Protein AF-A0A844MRV1-F1 (afdb_monomer_lite)

Foldseek 3Di:
DDKDKDFDWDQDPVRDTDTDIDIDDDDDDPDDPVVVVVVVVVQVVVCVVVVPRGDDDDDDDDPDDD

pLDDT: mean 88.32, std 8.43, range [57.88, 97.44]

Sequence (66 aa):
MAELTGKGQFKDSSKTVVKEGSKLLILLYPFNSDTNRKIQQMRQAYVKKFQQESVLRVDEQSCVSF

Structure (mmCIF, N/CA/C/O backbone):
data_AF-A0A844MRV1-F1
#
_entry.id   AF-A0A844MRV1-F1
#
loop_
_atom_site.group_PDB
_atom_site.id
_atom_site.type_symbol
_atom_site.label_atom_id
_atom_site.label_alt_id
_atom_site.label_comp_id
_atom_site.label_asym_id
_atom_site.label_entity_id
_atom_site.label_seq_id
_atom_site.pdbx_PDB_ins_code
_atom_site.Cartn_x
_atom_site.Cartn_y
_atom_site.Cartn_z
_atom_site.occupancy
_atom_site.B_iso_or_equiv
_atom_site.auth_seq_id
_atom_site.auth_comp_id
_atom_site.auth_asym_id
_atom_site.auth_atom_id
_atom_site.pdbx_PDB_model_num
ATOM 1 N N . MET A 1 1 ? 9.758 -8.343 -6.460 1.00 61.84 1 MET A N 1
ATOM 2 C CA . MET A 1 1 ? 8.742 -7.762 -5.555 1.00 61.84 1 MET A CA 1
ATOM 3 C C . MET A 1 1 ? 9.097 -8.162 -4.137 1.00 61.84 1 MET A C 1
ATOM 5 O O . MET A 1 1 ? 9.476 -9.311 -3.947 1.00 61.84 1 MET A O 1
ATOM 9 N N . ALA A 1 2 ? 9.039 -7.233 -3.186 1.00 78.62 2 ALA A N 1
ATOM 10 C CA . ALA A 1 2 ? 9.294 -7.518 -1.773 1.00 78.62 2 ALA A CA 1
ATOM 11 C C . ALA A 1 2 ? 8.057 -7.144 -0.946 1.00 78.62 2 ALA A C 1
ATOM 13 O O . ALA A 1 2 ? 7.458 -6.095 -1.196 1.00 78.62 2 ALA A O 1
ATOM 14 N N . GLU A 1 3 ? 7.688 -8.001 0.008 1.00 81.06 3 GLU A N 1
ATOM 15 C CA . GLU A 1 3 ? 6.615 -7.761 0.978 1.00 81.06 3 GLU A CA 1
ATOM 16 C C . GLU A 1 3 ? 7.210 -7.696 2.389 1.00 81.06 3 GLU A C 1
ATOM 18 O O . GLU A 1 3 ? 7.967 -8.582 2.784 1.00 81.06 3 GLU A O 1
ATOM 23 N N . LEU A 1 4 ? 6.857 -6.659 3.153 1.00 84.75 4 LEU A N 1
ATOM 24 C CA . LEU A 1 4 ? 7.228 -6.520 4.561 1.00 84.75 4 LEU A CA 1
ATOM 25 C C . LEU A 1 4 ? 5.982 -6.304 5.425 1.00 84.75 4 LEU A C 1
ATOM 27 O O . LEU A 1 4 ? 5.014 -5.676 4.998 1.00 84.75 4 LEU A O 1
ATOM 31 N N . THR A 1 5 ? 6.010 -6.796 6.662 1.00 86.44 5 THR A N 1
ATOM 32 C CA . THR A 1 5 ? 4.953 -6.567 7.659 1.00 86.44 5 THR A CA 1
ATOM 33 C C . THR A 1 5 ? 5.366 -5.494 8.658 1.00 86.44 5 THR A C 1
ATOM 35 O O . THR A 1 5 ? 6.509 -5.495 9.110 1.00 86.44 5 THR A O 1
ATOM 38 N N . GLY A 1 6 ? 4.436 -4.631 9.063 1.00 85.00 6 GLY A N 1
ATOM 39 C CA . GLY A 1 6 ? 4.684 -3.581 10.050 1.00 85.00 6 GLY A CA 1
ATOM 40 C C . GLY A 1 6 ? 3.506 -3.333 10.993 1.00 85.00 6 GLY A C 1
ATOM 41 O O . GLY A 1 6 ? 2.406 -3.852 10.806 1.00 85.00 6 GLY A O 1
ATOM 42 N N . LYS A 1 7 ? 3.752 -2.521 12.028 1.00 86.56 7 LYS A N 1
ATOM 43 C CA . LYS A 1 7 ? 2.712 -1.928 12.883 1.00 86.56 7 LYS A CA 1
ATOM 44 C C . LYS A 1 7 ? 2.497 -0.488 12.421 1.00 86.56 7 LYS A C 1
ATOM 46 O O . LYS A 1 7 ? 3.266 0.396 12.796 1.00 86.56 7 LYS A O 1
ATOM 51 N N . GLY A 1 8 ? 1.518 -0.282 11.546 1.00 85.81 8 GLY A N 1
ATOM 52 C CA . GLY A 1 8 ? 1.238 1.019 10.949 1.00 85.81 8 GLY A CA 1
ATOM 53 C C . GLY A 1 8 ? 0.483 1.951 11.895 1.00 85.81 8 GLY A C 1
ATOM 54 O O . GLY A 1 8 ? -0.208 1.506 12.811 1.00 85.81 8 GLY A O 1
ATOM 55 N N . GLN A 1 9 ? 0.633 3.254 11.661 1.00 90.94 9 GLN A N 1
ATOM 56 C CA . GLN A 1 9 ? -0.184 4.302 12.266 1.00 90.94 9 GLN A CA 1
ATOM 57 C C . GLN A 1 9 ? -0.805 5.112 11.134 1.00 90.94 9 GLN A C 1
ATOM 59 O O . GLN A 1 9 ? -0.075 5.698 10.333 1.00 90.94 9 GLN A O 1
ATOM 64 N N . PHE A 1 10 ? -2.131 5.137 11.061 1.00 89.62 10 PHE A N 1
ATOM 65 C CA . PHE A 1 10 ? -2.866 5.805 9.989 1.00 89.62 10 PHE A CA 1
ATOM 66 C C . PHE A 1 10 ? -3.858 6.791 10.586 1.00 89.62 10 PHE A C 1
ATOM 68 O O . PHE A 1 10 ? -4.351 6.578 11.689 1.00 89.62 10 PHE A O 1
ATOM 75 N N . LYS A 1 11 ? -4.122 7.891 9.880 1.00 91.00 11 LYS A N 1
ATOM 76 C CA . LYS A 1 11 ? -5.213 8.800 10.236 1.00 91.00 11 LYS A CA 1
ATOM 77 C C . LYS A 1 11 ? -6.437 8.398 9.439 1.00 91.00 11 LYS A C 1
ATOM 79 O O . LYS A 1 11 ? -6.371 8.406 8.212 1.00 91.00 11 LYS A O 1
ATOM 84 N N . ASP A 1 12 ? -7.505 8.062 10.142 1.00 88.62 12 ASP A N 1
ATOM 85 C CA . ASP A 1 12 ? -8.796 7.806 9.520 1.00 88.62 12 ASP A CA 1
ATOM 86 C C . ASP A 1 12 ? -9.493 9.114 9.101 1.00 88.62 12 ASP A C 1
ATOM 88 O O . ASP A 1 12 ? -9.030 10.234 9.367 1.00 88.62 12 ASP A O 1
ATOM 92 N N . SER A 1 13 ? -10.638 8.964 8.446 1.00 90.38 13 SER A N 1
ATOM 93 C CA . SER A 1 13 ? -11.542 10.037 8.029 1.00 90.38 13 SER A CA 1
ATOM 94 C C . SER A 1 13 ? -12.005 10.939 9.185 1.00 90.38 13 SER A C 1
ATOM 96 O O . SER A 1 13 ? -12.309 12.115 8.972 1.00 90.38 13 SER A O 1
ATOM 98 N N . SER A 1 14 ? -11.977 10.431 10.420 1.00 92.19 14 SER A N 1
ATOM 99 C CA . SER A 1 14 ? -12.308 11.152 11.655 1.00 92.19 14 SER A CA 1
ATOM 100 C C . SER A 1 14 ? -11.095 11.840 12.302 1.00 92.19 14 SER A C 1
ATOM 102 O O . SER A 1 14 ? -11.217 12.411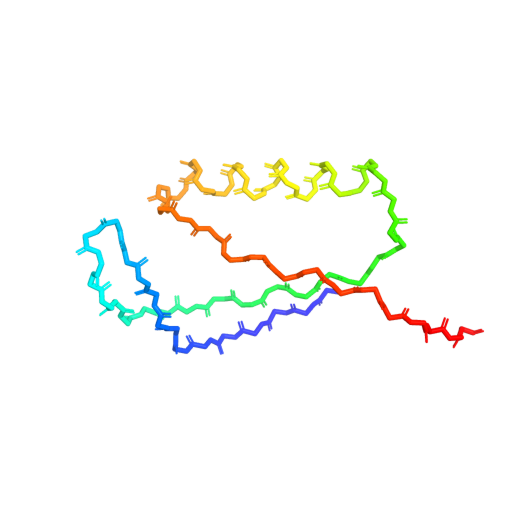 13.385 1.00 92.19 14 SER A O 1
ATOM 104 N N . LYS A 1 15 ? -9.928 11.837 11.636 1.00 90.12 15 LYS A N 1
ATOM 105 C CA . LYS A 1 15 ? -8.637 12.369 12.119 1.00 90.12 15 LYS A CA 1
ATOM 106 C C . LYS A 1 15 ? -8.079 11.634 13.343 1.00 90.12 15 LYS A C 1
ATOM 108 O O . LYS A 1 15 ? -7.144 12.135 13.975 1.00 90.12 15 LYS A O 1
ATOM 113 N N . THR A 1 16 ? -8.596 10.451 13.651 1.00 93.88 16 THR A N 1
ATOM 114 C CA . THR A 1 16 ? -8.093 9.607 14.734 1.00 93.88 16 THR A CA 1
ATOM 115 C C . THR A 1 16 ? -6.913 8.793 14.227 1.00 93.88 16 THR A C 1
ATOM 117 O O . THR A 1 16 ? -6.920 8.287 13.107 1.00 93.88 16 THR A O 1
ATOM 120 N N . VAL A 1 17 ? -5.864 8.682 15.045 1.00 91.69 17 VAL A N 1
ATOM 121 C CA . VAL A 1 17 ? -4.737 7.802 14.728 1.00 91.69 17 VAL A CA 1
ATOM 122 C C . VAL A 1 17 ? -5.098 6.377 15.129 1.00 91.69 17 VAL A C 1
ATOM 124 O O . VAL A 1 17 ? -5.184 6.067 16.317 1.00 91.69 17 VAL A O 1
ATOM 127 N N . VAL A 1 18 ? -5.260 5.507 14.139 1.00 91.25 18 VAL A N 1
ATOM 128 C CA . VAL A 1 18 ? -5.484 4.073 14.327 1.00 91.25 18 VAL A CA 1
ATOM 129 C C . VAL A 1 18 ? -4.170 3.308 14.197 1.00 91.25 18 VAL A C 1
ATOM 131 O O . VAL A 1 18 ? -3.287 3.672 13.415 1.00 91.25 18 VAL A O 1
ATOM 134 N N . LYS A 1 19 ? -4.022 2.249 14.997 1.00 91.12 19 LYS A N 1
ATOM 135 C CA . LYS A 1 19 ? -2.869 1.343 14.965 1.00 91.12 19 LYS A CA 1
ATOM 136 C C . LYS A 1 19 ? -3.326 -0.007 14.440 1.00 91.12 19 LYS A C 1
ATOM 138 O O . LYS A 1 19 ? -4.052 -0.714 15.131 1.00 91.12 19 LYS A O 1
ATOM 143 N N . GLU A 1 20 ? -2.872 -0.372 13.251 1.00 87.31 20 GLU A N 1
ATOM 144 C CA . GLU A 1 20 ? -3.265 -1.617 12.590 1.00 87.31 20 GLU A CA 1
ATOM 145 C C . GLU A 1 20 ? -2.067 -2.308 11.930 1.00 87.31 20 GLU A C 1
ATOM 147 O O . GLU A 1 20 ? -1.008 -1.710 11.704 1.00 87.31 20 GLU A O 1
ATOM 152 N N . GLY A 1 21 ? -2.219 -3.606 11.662 1.00 89.44 21 GLY A N 1
ATOM 153 C CA . GLY A 1 21 ? -1.221 -4.360 10.913 1.00 89.44 21 GLY A CA 1
ATOM 154 C C . GLY A 1 21 ? -1.103 -3.803 9.499 1.00 89.44 21 GLY A C 1
ATOM 155 O O . GLY A 1 21 ? -2.101 -3.679 8.797 1.00 89.44 21 GLY A O 1
ATOM 156 N N . SER A 1 22 ? 0.115 -3.482 9.073 1.00 89.12 22 SER A N 1
ATOM 157 C CA . SER A 1 22 ? 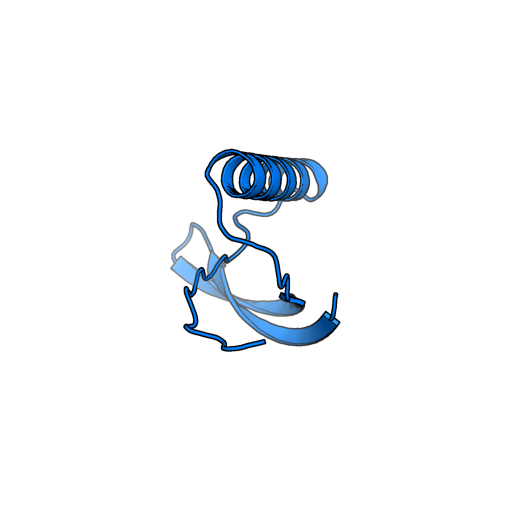0.379 -2.966 7.734 1.00 89.12 22 SER A CA 1
ATOM 158 C C . SER A 1 22 ? 1.207 -3.946 6.912 1.00 89.12 22 SER A C 1
ATOM 160 O O . SER A 1 22 ? 2.030 -4.709 7.429 1.00 89.12 22 SER A O 1
ATOM 162 N N . LYS A 1 23 ? 0.975 -3.916 5.601 1.00 90.00 23 LYS A N 1
ATOM 163 C CA . LYS A 1 23 ? 1.779 -4.601 4.591 1.00 90.00 23 LYS A CA 1
ATOM 164 C C . LYS A 1 23 ? 2.429 -3.547 3.705 1.00 90.00 23 LYS A C 1
ATOM 166 O O . LYS A 1 23 ? 1.751 -2.627 3.253 1.00 90.00 23 LYS A O 1
ATOM 171 N N . LEU A 1 24 ? 3.727 -3.681 3.461 1.00 90.12 24 LEU A N 1
ATOM 172 C CA . LEU A 1 24 ? 4.482 -2.836 2.544 1.00 90.12 24 LEU A CA 1
ATOM 173 C C . LEU A 1 24 ? 4.837 -3.650 1.303 1.00 90.12 24 LEU A C 1
ATOM 175 O O . LEU A 1 24 ? 5.49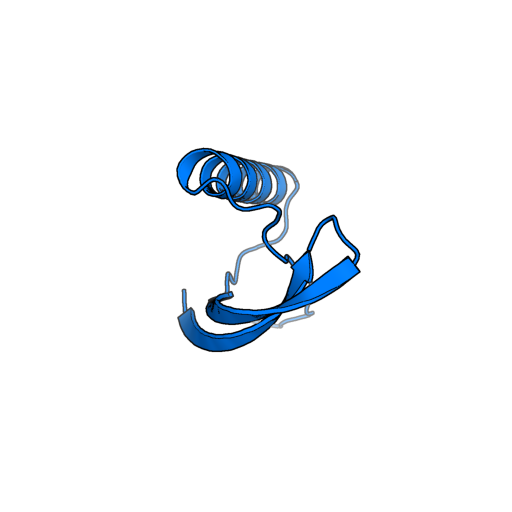2 -4.682 1.419 1.00 90.12 24 LEU A O 1
ATOM 179 N N . LEU A 1 25 ? 4.426 -3.164 0.132 1.00 91.31 25 LEU A N 1
ATOM 180 C CA . LEU A 1 25 ? 4.762 -3.738 -1.168 1.00 91.31 25 LEU A CA 1
ATOM 181 C C . LEU A 1 25 ? 5.714 -2.795 -1.908 1.00 91.31 25 LEU A C 1
ATOM 183 O O . LEU A 1 25 ? 5.338 -1.668 -2.227 1.00 91.31 25 LEU A O 1
ATOM 187 N N . ILE A 1 26 ? 6.924 -3.268 -2.207 1.00 90.81 26 ILE A N 1
ATOM 188 C CA . ILE A 1 26 ? 7.923 -2.506 -2.969 1.00 90.81 26 ILE A CA 1
ATOM 189 C C . ILE A 1 26 ? 7.936 -2.997 -4.420 1.00 90.81 26 ILE A C 1
ATOM 191 O O . ILE A 1 26 ? 8.182 -4.180 -4.697 1.00 90.81 26 ILE A O 1
ATOM 195 N N . LEU A 1 27 ? 7.684 -2.069 -5.345 1.00 89.25 27 LEU A N 1
ATOM 196 C CA . LEU A 1 27 ? 7.671 -2.298 -6.787 1.00 89.25 27 LEU A CA 1
ATOM 197 C C . LEU A 1 27 ? 8.820 -1.527 -7.438 1.00 89.25 27 LEU A C 1
ATOM 199 O O . LEU A 1 27 ? 8.806 -0.301 -7.462 1.00 89.25 27 LEU A O 1
ATOM 203 N N . LEU A 1 28 ? 9.785 -2.253 -7.999 1.00 89.25 28 LEU A N 1
ATOM 204 C CA . LEU A 1 28 ? 10.851 -1.690 -8.826 1.00 89.25 28 LEU A CA 1
ATOM 205 C C . LEU A 1 28 ? 10.498 -1.949 -10.289 1.00 89.25 28 LEU A C 1
ATOM 207 O O . LEU A 1 28 ? 10.351 -3.103 -10.693 1.00 89.25 28 LEU A O 1
ATOM 211 N N . TYR A 1 29 ? 10.299 -0.884 -11.059 1.00 85.44 29 TYR A N 1
ATOM 212 C CA . TYR A 1 29 ? 9.886 -0.962 -12.457 1.00 85.44 29 TYR A CA 1
ATOM 213 C C . TYR A 1 29 ? 10.316 0.304 -13.216 1.00 85.44 29 TYR A C 1
ATOM 215 O O . TYR A 1 29 ? 10.430 1.366 -12.601 1.00 85.44 29 TYR A O 1
ATOM 223 N N . PRO A 1 30 ? 10.518 0.238 -14.545 1.00 86.25 30 PRO A N 1
ATOM 224 C CA . PRO A 1 30 ? 10.759 1.430 -15.351 1.00 86.25 30 PRO A CA 1
ATOM 225 C C . PRO A 1 30 ? 9.558 2.375 -15.300 1.00 86.25 30 PRO A C 1
ATOM 227 O O . PRO A 1 30 ? 8.439 1.997 -15.669 1.00 86.25 30 PRO A O 1
ATOM 230 N N . PHE A 1 31 ? 9.780 3.612 -14.860 1.00 85.25 31 PHE A N 1
ATOM 231 C CA . PHE A 1 31 ? 8.708 4.592 -14.762 1.00 85.25 31 PHE A CA 1
ATOM 232 C C . PHE A 1 31 ? 8.183 4.975 -16.152 1.00 85.25 31 PHE A C 1
ATOM 234 O O . PHE A 1 31 ? 8.925 5.451 -17.007 1.00 85.25 31 PHE A O 1
ATOM 241 N N . ASN A 1 32 ? 6.879 4.798 -16.365 1.00 89.31 32 ASN A N 1
ATOM 242 C CA . ASN A 1 32 ? 6.153 5.352 -17.504 1.00 89.31 32 ASN A CA 1
ATOM 243 C C . ASN A 1 32 ? 4.674 5.577 -17.135 1.00 89.31 32 ASN A C 1
ATOM 245 O O . ASN A 1 32 ? 4.181 5.072 -16.118 1.00 89.31 32 ASN A O 1
ATOM 249 N N . SER A 1 33 ? 3.962 6.350 -17.958 1.0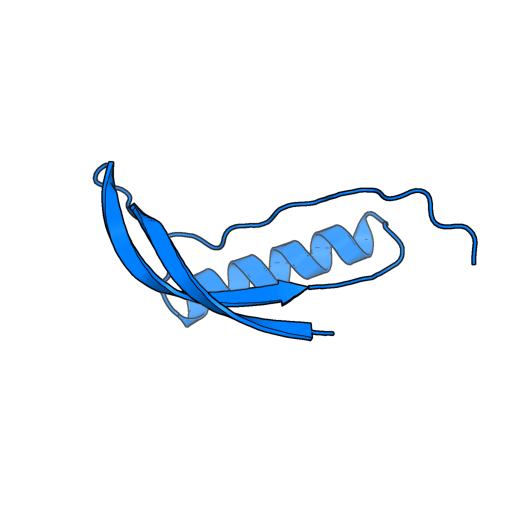0 90.62 33 SER A N 1
ATOM 250 C CA . SER A 1 33 ? 2.568 6.739 -17.704 1.00 90.62 33 SER A CA 1
ATOM 251 C C . SER A 1 33 ? 1.601 5.550 -17.664 1.00 90.62 33 SER A C 1
ATOM 253 O O . SER A 1 33 ? 0.678 5.544 -16.846 1.00 90.62 33 SER A O 1
ATOM 255 N N . ASP A 1 34 ? 1.823 4.525 -18.489 1.00 94.00 34 ASP A N 1
ATOM 256 C CA . ASP A 1 34 ? 0.973 3.334 -18.536 1.00 94.00 34 ASP A CA 1
ATOM 257 C C . ASP A 1 34 ? 1.115 2.479 -17.270 1.00 94.00 34 ASP A C 1
ATOM 259 O O . ASP A 1 34 ? 0.111 2.134 -16.640 1.00 94.00 34 ASP A O 1
ATOM 263 N N . THR A 1 35 ? 2.346 2.202 -16.833 1.00 91.69 35 THR A N 1
ATOM 264 C CA . THR A 1 35 ? 2.597 1.443 -15.603 1.00 91.69 35 THR A CA 1
ATOM 265 C C . THR A 1 35 ? 2.080 2.197 -14.381 1.00 91.69 35 THR A C 1
ATOM 267 O O . THR A 1 35 ? 1.439 1.602 -13.513 1.00 91.69 35 THR A O 1
ATOM 270 N N . ASN A 1 36 ? 2.256 3.523 -14.339 1.00 91.00 36 ASN A N 1
ATOM 271 C CA . ASN A 1 36 ? 1.697 4.349 -13.271 1.00 91.00 36 ASN A CA 1
ATOM 272 C C . ASN A 1 36 ? 0.162 4.229 -13.197 1.00 91.00 36 ASN A C 1
ATOM 274 O O . ASN A 1 36 ? -0.397 4.0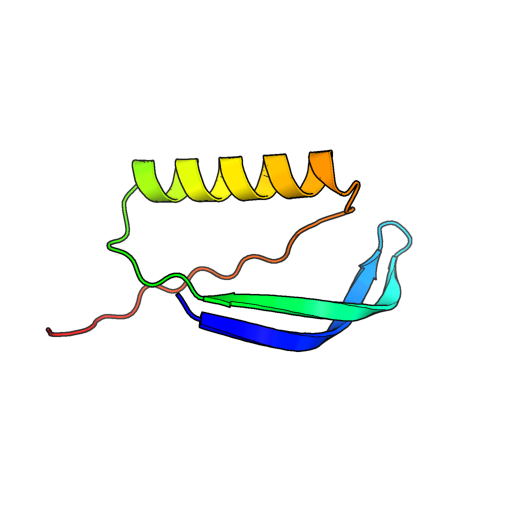37 -12.112 1.00 91.00 36 ASN A O 1
ATOM 278 N N . ARG A 1 37 ? -0.519 4.289 -14.351 1.00 94.62 37 ARG A N 1
ATOM 279 C CA . ARG A 1 37 ? -1.976 4.114 -14.450 1.00 94.62 37 ARG A CA 1
ATOM 280 C C . ARG A 1 37 ? -2.413 2.737 -13.949 1.00 94.62 37 ARG A C 1
ATOM 282 O O . ARG A 1 37 ? -3.353 2.660 -13.161 1.00 94.62 37 ARG A O 1
ATOM 289 N N . LYS A 1 38 ? -1.717 1.669 -14.347 1.00 94.56 38 LYS A N 1
ATOM 290 C CA . LYS A 1 38 ? -2.002 0.295 -13.896 1.00 94.56 38 LYS A CA 1
ATOM 291 C C . LYS A 1 38 ? -1.864 0.146 -12.379 1.00 94.56 38 LYS A C 1
ATOM 293 O O . LYS A 1 38 ? -2.747 -0.423 -11.743 1.00 94.56 38 LYS A O 1
ATOM 298 N N . ILE A 1 39 ? -0.821 0.719 -11.778 1.00 94.12 39 ILE A N 1
ATOM 299 C CA . ILE A 1 39 ? -0.632 0.691 -10.317 1.00 94.12 39 ILE A CA 1
ATOM 300 C C . ILE A 1 39 ? -1.757 1.451 -9.604 1.00 94.12 39 ILE A C 1
ATOM 302 O O . ILE A 1 39 ? -2.277 0.979 -8.593 1.00 94.12 39 ILE A O 1
ATOM 306 N N . GLN A 1 40 ? -2.197 2.597 -10.136 1.00 94.56 40 GLN A N 1
ATOM 307 C CA . GLN A 1 40 ? -3.346 3.308 -9.564 1.00 94.56 40 GLN A CA 1
ATOM 308 C C . GLN A 1 40 ? -4.641 2.493 -9.661 1.00 94.56 40 GLN A C 1
ATOM 310 O O . GLN A 1 40 ? -5.401 2.454 -8.695 1.00 94.56 40 GLN A O 1
ATOM 315 N N . GLN A 1 41 ? -4.876 1.797 -10.776 1.00 96.75 41 GLN A N 1
ATOM 316 C CA . GLN A 1 41 ? -6.031 0.905 -10.925 1.00 96.75 41 GLN A CA 1
ATOM 317 C C . GLN A 1 41 ? -5.997 -0.242 -9.909 1.00 96.75 41 GLN A C 1
ATOM 319 O O . GLN A 1 41 ? -7.010 -0.511 -9.265 1.00 96.75 41 GLN A O 1
ATOM 324 N N . MET A 1 42 ? -4.835 -0.872 -9.703 1.00 95.38 42 MET A N 1
ATOM 325 C CA . MET A 1 42 ? -4.662 -1.907 -8.675 1.00 95.38 42 MET A CA 1
ATOM 326 C C . MET A 1 42 ? -4.958 -1.360 -7.276 1.00 95.38 42 MET A C 1
ATOM 328 O O . MET A 1 42 ? -5.688 -1.989 -6.512 1.00 95.38 42 MET A O 1
ATOM 332 N N . ARG A 1 43 ? -4.462 -0.158 -6.957 1.00 95.94 43 ARG A N 1
ATOM 333 C CA . ARG A 1 43 ? -4.711 0.501 -5.668 1.00 95.94 43 ARG A CA 1
ATOM 334 C C . ARG A 1 43 ? -6.200 0.774 -5.445 1.00 95.94 43 ARG A C 1
ATOM 336 O O . ARG A 1 43 ? -6.728 0.464 -4.383 1.00 95.94 43 ARG A O 1
ATOM 343 N N . GLN A 1 44 ? -6.894 1.297 -6.455 1.00 97.00 44 GLN A N 1
ATOM 344 C CA . GLN A 1 44 ? -8.339 1.537 -6.392 1.00 97.00 44 GLN A CA 1
ATOM 345 C C . GLN A 1 44 ? -9.137 0.236 -6.255 1.00 97.00 44 GLN A C 1
ATOM 347 O O . GLN A 1 44 ? -10.104 0.186 -5.496 1.00 97.00 44 GLN A O 1
ATOM 352 N N . ALA A 1 45 ? -8.741 -0.819 -6.969 1.00 97.44 45 ALA A N 1
ATOM 353 C CA . ALA A 1 45 ? -9.367 -2.131 -6.850 1.00 97.44 45 ALA A CA 1
ATOM 354 C C . ALA A 1 45 ? -9.188 -2.711 -5.440 1.00 97.44 45 ALA A C 1
ATOM 356 O O . ALA A 1 45 ? -10.141 -3.251 -4.883 1.00 97.44 45 ALA A O 1
ATOM 357 N N . TYR A 1 46 ? -8.005 -2.548 -4.842 1.00 95.38 46 TYR A N 1
ATOM 358 C CA . TYR A 1 46 ? -7.723 -2.984 -3.476 1.00 95.38 46 TYR A CA 1
ATOM 359 C C . TYR A 1 46 ? -8.597 -2.251 -2.450 1.00 95.38 46 TYR A C 1
ATOM 361 O O . TYR A 1 46 ? -9.286 -2.897 -1.663 1.00 95.38 46 TYR A O 1
ATOM 369 N N . VAL A 1 47 ? -8.638 -0.915 -2.522 1.00 95.50 47 VAL A N 1
ATOM 370 C CA . VAL A 1 47 ? -9.498 -0.059 -1.683 1.00 95.50 47 VAL A CA 1
ATOM 371 C C . VAL A 1 47 ? -10.952 -0.529 -1.737 1.00 95.50 47 VAL A C 1
ATOM 373 O O . VAL A 1 47 ? -11.555 -0.779 -0.698 1.00 95.50 47 VAL A O 1
ATOM 376 N N . LYS A 1 48 ? -11.497 -0.738 -2.943 1.00 96.94 48 LYS A N 1
ATOM 377 C CA . LYS A 1 48 ? -12.879 -1.207 -3.127 1.00 96.94 48 LYS A CA 1
ATOM 378 C C . LYS A 1 48 ? -13.102 -2.616 -2.576 1.00 96.94 48 LYS A C 1
ATOM 380 O O . LYS A 1 48 ? -14.101 -2.856 -1.909 1.00 96.94 48 LYS A O 1
ATOM 385 N N . LYS A 1 49 ? -12.189 -3.548 -2.863 1.00 97.00 49 LYS A N 1
ATOM 386 C CA . LYS A 1 49 ? -12.328 -4.965 -2.496 1.00 97.00 49 LYS A CA 1
ATOM 387 C C . LYS A 1 49 ? -12.290 -5.183 -0.985 1.00 97.00 49 LYS A C 1
ATOM 389 O O . LYS A 1 49 ? -13.030 -6.021 -0.483 1.00 97.00 49 LYS A O 1
ATOM 394 N N . PHE A 1 50 ? -11.427 -4.454 -0.285 1.00 93.44 50 PHE A N 1
ATOM 395 C CA . PHE A 1 50 ? -11.206 -4.618 1.152 1.00 93.44 50 PHE A CA 1
ATOM 396 C C . PHE A 1 50 ? -11.830 -3.502 1.993 1.00 93.44 50 PHE A C 1
ATOM 398 O O . PHE A 1 50 ? -11.602 -3.464 3.195 1.00 93.44 50 PHE A O 1
ATOM 405 N N . GLN A 1 51 ? -12.605 -2.609 1.366 1.00 93.69 51 GLN A N 1
ATOM 406 C CA . GLN A 1 51 ? -13.278 -1.480 2.019 1.00 93.69 51 GLN A CA 1
ATOM 407 C C . GLN A 1 51 ? -12.319 -0.610 2.849 1.00 93.69 51 GLN A C 1
ATOM 409 O O . GLN A 1 51 ? -12.683 -0.096 3.902 1.00 93.69 51 GLN A O 1
ATOM 414 N N . GLN A 1 52 ? -11.077 -0.452 2.386 1.00 90.62 52 GLN A N 1
ATOM 415 C CA . GLN A 1 52 ? -10.122 0.426 3.058 1.00 90.62 52 GLN A CA 1
ATOM 416 C C . GLN A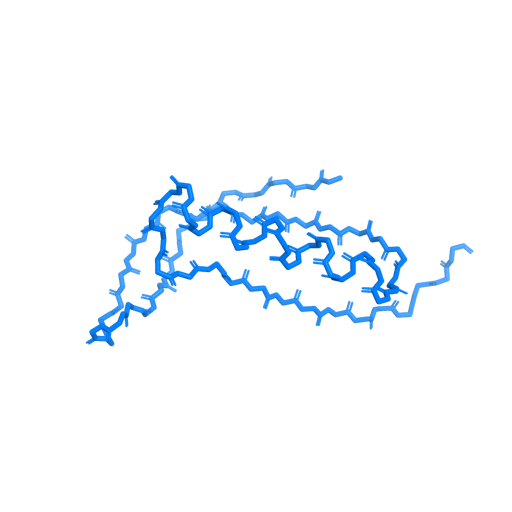 1 52 ? -10.469 1.890 2.795 1.00 90.62 52 GLN A C 1
ATOM 418 O O . GLN A 1 52 ? -10.898 2.233 1.698 1.00 90.62 52 GLN A O 1
ATOM 423 N N . GLU A 1 53 ? -10.214 2.774 3.758 1.00 91.69 53 GLU A N 1
ATOM 424 C CA . GLU A 1 53 ? -10.360 4.215 3.524 1.00 91.69 53 GLU A CA 1
ATOM 425 C C . GLU A 1 53 ? -9.307 4.737 2.535 1.00 91.69 53 GLU A C 1
ATOM 427 O O . GLU A 1 53 ? -9.581 5.603 1.704 1.00 91.69 53 GLU A O 1
ATOM 432 N N . SER A 1 54 ? -8.084 4.201 2.599 1.00 91.00 54 SER A N 1
ATOM 433 C CA . SER A 1 54 ? -7.005 4.554 1.681 1.00 91.00 54 SER A CA 1
ATOM 434 C C . SER A 1 54 ? -5.889 3.507 1.675 1.00 91.00 54 SER A C 1
ATOM 436 O O . SER A 1 54 ? -5.779 2.684 2.576 1.00 91.00 54 SER A O 1
ATOM 438 N N . VAL A 1 55 ? -5.035 3.570 0.652 1.00 93.25 55 VAL A N 1
ATOM 439 C CA . VAL A 1 55 ? -3.757 2.849 0.594 1.00 93.25 55 VAL A CA 1
ATOM 440 C C . VAL A 1 55 ? -2.665 3.879 0.338 1.00 93.25 55 VAL A C 1
ATOM 442 O O . VAL A 1 55 ? -2.713 4.590 -0.675 1.00 93.25 55 VAL A O 1
ATOM 445 N N . LEU A 1 56 ? -1.691 3.969 1.244 1.00 91.94 56 LEU A N 1
ATOM 446 C CA . LEU A 1 56 ? -0.547 4.868 1.104 1.00 91.94 56 LEU A CA 1
ATOM 447 C C . LEU A 1 56 ? 0.307 4.459 -0.104 1.00 91.94 56 LEU A C 1
ATOM 449 O O . LEU A 1 56 ? 0.587 3.280 -0.313 1.00 91.94 56 LEU A O 1
ATOM 453 N N . ARG A 1 57 ? 0.736 5.447 -0.889 1.00 92.38 57 ARG A N 1
ATOM 454 C CA . ARG A 1 57 ? 1.689 5.275 -1.987 1.00 92.38 57 ARG A CA 1
ATOM 455 C C . ARG A 1 57 ? 2.760 6.349 -1.873 1.00 92.38 57 ARG A C 1
ATOM 457 O O . ARG A 1 57 ? 2.430 7.515 -1.678 1.00 92.38 57 ARG A O 1
ATOM 464 N N . VAL A 1 58 ? 4.009 5.935 -2.030 1.00 90.50 58 VAL A N 1
ATOM 465 C CA . VAL A 1 58 ? 5.164 6.819 -2.173 1.00 90.50 58 VAL A CA 1
ATOM 466 C C . VAL A 1 58 ? 5.813 6.472 -3.505 1.00 90.50 58 VAL A C 1
ATOM 468 O O . VAL A 1 58 ? 6.038 5.296 -3.787 1.00 90.50 58 VAL A O 1
ATOM 471 N N . ASP A 1 59 ? 6.047 7.487 -4.329 1.00 88.12 59 ASP A N 1
ATOM 472 C CA . ASP A 1 59 ? 6.739 7.360 -5.606 1.00 88.12 59 ASP A CA 1
ATOM 473 C C . ASP A 1 59 ? 8.084 8.066 -5.505 1.00 88.12 59 ASP A C 1
ATOM 475 O O . ASP A 1 59 ? 8.141 9.237 -5.132 1.00 88.12 59 ASP A O 1
ATOM 479 N N . GLU A 1 60 ? 9.151 7.362 -5.862 1.00 84.88 60 GLU A N 1
ATOM 480 C CA . GLU A 1 60 ? 10.501 7.907 -5.918 1.00 84.88 60 GLU A CA 1
ATOM 481 C C . GLU A 1 60 ? 11.127 7.538 -7.266 1.00 84.88 60 GLU A C 1
ATOM 483 O O . GLU A 1 60 ? 11.039 6.393 -7.713 1.00 84.88 60 GLU A O 1
ATOM 488 N N . GLN A 1 61 ? 11.728 8.521 -7.938 1.00 79.50 61 GLN A N 1
ATOM 489 C CA . GLN A 1 61 ? 12.567 8.277 -9.107 1.00 79.50 61 GLN A CA 1
ATOM 490 C C . GLN A 1 61 ? 14.019 8.234 -8.641 1.00 79.50 61 GLN A C 1
ATOM 492 O O . GLN A 1 61 ? 14.585 9.262 -8.279 1.00 79.50 61 GLN A O 1
ATOM 497 N N . SER A 1 62 ? 14.622 7.049 -8.660 1.00 74.50 62 SER A N 1
ATOM 498 C CA . SER A 1 62 ? 16.043 6.887 -8.360 1.00 74.50 62 SER A CA 1
ATOM 499 C C . SER A 1 62 ? 16.841 6.778 -9.660 1.00 74.50 62 SER A C 1
ATOM 501 O O . SER A 1 62 ? 16.521 5.964 -10.528 1.00 74.50 62 SER A O 1
ATOM 503 N N . CYS A 1 63 ? 17.902 7.576 -9.790 1.00 72.06 63 CYS A N 1
ATOM 504 C CA . CYS A 1 63 ? 18.883 7.427 -10.863 1.00 72.06 63 CYS A CA 1
ATOM 505 C C . CYS A 1 63 ? 19.759 6.207 -10.562 1.00 72.06 63 CYS A C 1
ATOM 507 O O . CYS A 1 63 ? 20.728 6.304 -9.813 1.00 72.06 63 CYS A O 1
ATOM 509 N N . VAL A 1 64 ? 19.401 5.053 -11.116 1.00 68.75 64 VAL A N 1
ATOM 510 C CA . VAL A 1 64 ? 20.197 3.826 -11.011 1.00 68.75 64 VAL A CA 1
ATOM 511 C C . VAL A 1 64 ? 20.914 3.573 -12.337 1.00 68.75 64 VAL A C 1
ATOM 513 O O . VAL A 1 64 ? 20.290 3.577 -13.396 1.00 68.75 64 VAL A O 1
ATOM 516 N N . SER A 1 65 ? 22.237 3.397 -12.283 1.00 57.88 65 SER A N 1
ATOM 517 C CA . SER A 1 65 ? 23.014 2.850 -13.399 1.00 57.88 65 SER A CA 1
ATOM 518 C C . SER A 1 65 ? 22.970 1.332 -13.269 1.00 57.88 65 SER A C 1
ATOM 520 O O . SER A 1 65 ? 23.381 0.811 -12.232 1.00 57.88 65 SER A O 1
ATOM 522 N N . PHE A 1 66 ? 22.433 0.652 -14.279 1.00 58.78 66 PHE A N 1
ATOM 523 C CA . PHE A 1 66 ? 22.473 -0.808 -14.389 1.00 58.78 66 PHE A CA 1
ATOM 524 C C . PHE A 1 66 ? 23.715 -1.247 -15.159 1.00 58.78 66 PHE A C 1
ATOM 526 O O . PHE A 1 66 ? 24.133 -0.480 -16.058 1.00 58.78 66 PHE A O 1
#

Secondary structure (DSSP, 8-state):
-EEEEEEEEEE-TTS-EEEEEEEEEE------HHHHHHHHHHHHHHHHHHT-S-------------

Radius of gyration: 14.12 Å; chains: 1; bounding box: 36×20×34 Å